Protein AF-A0A3N5HSX1-F1 (afdb_monomer_lite)

Sequence (126 aa):
MPLYRYSRWDGSQKIDLDADQLLSAMADDLLADGDPWRALRRLMQQGARMPEGQRMPGLKDLLDRLKRQRQQRLNRYDLGSSLEDIKKKLEEVVQTEREGIKQRTPEGRERRQREEKLDAIPPDPA

Foldseek 3Di:
DDDDDDDPCPVPPDDPDDPVQLCVQLVVVCVVPVDPVVSVVCCQAQNTQTPVRDTGHHPVRVVVVVVVVVVVVCVVPVVVVVQVVVLVVVVVVLVVQLVVLVVPPDPDPVSVVSVVVSVPDDSHPD

pLDDT: mean 77.97, std 9.59, range [47.31, 91.38]

Secondary structure (DSSP, 8-state):
----------S-------HHHHHHHHHHHHHHHS-HHHHHHHHHHHEEE-TTS-EEEPHHHHHHHHHHHHHHHHHHT-HHHHHHHHHHHHHHHHHHHHHHHHHHS-SSHHHHHHHHHHHTS-S---

Structure (mmCIF, N/CA/C/O backbone):
data_AF-A0A3N5HSX1-F1
#
_entry.id   AF-A0A3N5HSX1-F1
#
loop_
_atom_site.group_PDB
_atom_site.id
_atom_site.type_symbol
_atom_site.label_atom_id
_atom_site.label_alt_id
_atom_site.label_comp_id
_atom_site.label_asym_id
_atom_site.label_entity_id
_atom_site.label_seq_id
_atom_site.pdbx_PDB_ins_code
_atom_site.Cartn_x
_atom_site.Cartn_y
_atom_site.Cartn_z
_atom_site.occupancy
_atom_site.B_iso_or_equiv
_atom_site.auth_seq_id
_atom_site.auth_comp_id
_atom_site.auth_asym_id
_atom_site.auth_atom_id
_atom_site.pdbx_PDB_model_num
ATOM 1 N N . MET A 1 1 ? 1.465 13.415 10.937 1.00 47.75 1 MET A N 1
ATOM 2 C CA . MET A 1 1 ? 2.257 13.199 9.701 1.00 47.75 1 MET A CA 1
ATOM 3 C C . MET A 1 1 ? 2.780 11.764 9.693 1.00 47.75 1 MET A C 1
ATOM 5 O O . MET A 1 1 ? 3.256 11.335 10.737 1.00 47.75 1 MET A O 1
ATOM 9 N N . PRO A 1 2 ? 2.658 10.986 8.601 1.00 61.03 2 PRO A N 1
ATOM 10 C CA . PRO A 1 2 ? 3.188 9.622 8.562 1.00 61.03 2 PRO A CA 1
ATOM 11 C C . PRO A 1 2 ? 4.727 9.628 8.533 1.00 61.03 2 PRO A C 1
ATOM 13 O O . PRO A 1 2 ? 5.326 10.289 7.690 1.00 61.03 2 PRO A O 1
ATOM 16 N N . LEU A 1 3 ? 5.354 8.884 9.449 1.00 65.06 3 LEU A N 1
ATOM 17 C CA . LEU A 1 3 ? 6.801 8.650 9.480 1.00 65.06 3 LEU A CA 1
ATOM 18 C C . LEU A 1 3 ? 7.149 7.523 8.499 1.00 65.06 3 LEU A C 1
ATOM 20 O O . LEU A 1 3 ? 6.830 6.359 8.742 1.00 65.06 3 LEU A O 1
ATOM 24 N N . TYR A 1 4 ? 7.797 7.863 7.388 1.00 74.81 4 TYR A N 1
ATOM 25 C CA . TYR A 1 4 ? 8.370 6.883 6.466 1.00 74.81 4 TYR A CA 1
ATOM 26 C C . TYR A 1 4 ? 9.808 6.580 6.892 1.00 74.81 4 TYR A C 1
ATOM 28 O O . TYR A 1 4 ? 10.632 7.488 6.984 1.00 74.81 4 TYR A O 1
ATOM 36 N N . ARG A 1 5 ? 10.111 5.306 7.165 1.00 68.31 5 ARG A N 1
ATOM 37 C CA . ARG A 1 5 ? 11.467 4.846 7.483 1.00 68.31 5 ARG A CA 1
ATOM 38 C C . ARG A 1 5 ? 12.062 4.202 6.241 1.00 68.31 5 ARG A C 1
ATOM 40 O O . ARG A 1 5 ? 11.692 3.089 5.886 1.00 68.31 5 ARG A O 1
ATOM 47 N N . TYR A 1 6 ? 12.959 4.921 5.589 1.00 76.44 6 TYR A N 1
ATOM 48 C CA . TYR A 1 6 ? 13.773 4.378 4.512 1.00 76.44 6 TYR A CA 1
ATOM 49 C C . TYR A 1 6 ? 14.992 3.688 5.130 1.00 76.44 6 TYR A C 1
ATOM 51 O O . TYR A 1 6 ? 15.639 4.253 6.012 1.00 76.44 6 TYR A O 1
ATOM 59 N N . SER A 1 7 ? 15.290 2.465 4.702 1.00 73.31 7 SER A N 1
ATOM 60 C CA . SER A 1 7 ? 16.522 1.751 5.046 1.00 73.31 7 SER A CA 1
ATOM 61 C C . SER A 1 7 ? 17.437 1.690 3.827 1.00 73.31 7 SER A C 1
ATOM 63 O O . SER A 1 7 ? 16.970 1.704 2.687 1.00 73.31 7 SER A O 1
ATOM 65 N N . ARG A 1 8 ? 18.754 1.641 4.058 1.00 76.94 8 ARG A N 1
ATOM 66 C CA . ARG A 1 8 ? 19.714 1.372 2.980 1.00 76.94 8 ARG A CA 1
ATOM 67 C C . ARG A 1 8 ? 19.554 -0.074 2.512 1.00 76.94 8 ARG A C 1
ATOM 69 O O . ARG A 1 8 ? 19.196 -0.940 3.306 1.00 76.94 8 ARG A O 1
ATOM 76 N N . TRP A 1 9 ? 19.829 -0.297 1.232 1.00 71.12 9 TRP A N 1
ATOM 77 C CA . TRP A 1 9 ? 19.899 -1.623 0.628 1.00 71.12 9 TRP A CA 1
ATOM 78 C C . TRP A 1 9 ? 20.970 -2.453 1.345 1.00 71.12 9 TRP A C 1
ATOM 80 O O . TRP A 1 9 ? 22.144 -2.086 1.318 1.00 71.12 9 TRP A O 1
ATOM 90 N N . ASP A 1 10 ? 20.565 -3.528 2.018 1.00 78.25 10 ASP A N 1
ATOM 91 C CA . ASP A 1 10 ? 21.450 -4.397 2.810 1.00 78.25 10 ASP A CA 1
ATOM 92 C C . ASP A 1 10 ? 21.816 -5.697 2.073 1.00 78.25 10 ASP A C 1
ATOM 94 O O . ASP A 1 10 ? 22.472 -6.572 2.632 1.00 78.25 10 ASP A O 1
ATOM 98 N N . GLY A 1 11 ? 21.395 -5.830 0.810 1.00 63.84 11 GLY A N 1
ATOM 99 C CA . GLY A 1 11 ? 21.705 -6.979 -0.042 1.00 63.84 11 GLY A CA 1
ATOM 100 C C . GLY A 1 11 ? 20.903 -8.244 0.273 1.00 63.84 11 GLY A C 1
ATOM 101 O O . GLY A 1 11 ? 20.978 -9.202 -0.492 1.00 63.84 11 GLY A O 1
ATOM 102 N N . SER A 1 12 ? 20.094 -8.256 1.339 1.00 68.06 12 SER A N 1
ATOM 103 C CA . SER A 1 12 ? 19.200 -9.382 1.656 1.00 68.06 12 SER A CA 1
ATOM 104 C C . SER A 1 12 ? 17.983 -9.450 0.727 1.00 68.06 12 SER A C 1
ATOM 106 O O . SER A 1 12 ? 17.340 -10.494 0.598 1.00 68.06 12 SER A O 1
ATOM 108 N N . GLN A 1 13 ? 17.673 -8.347 0.043 1.00 68.19 13 GLN A N 1
ATOM 109 C CA . GLN A 1 13 ? 16.617 -8.289 -0.956 1.00 68.19 13 GLN A CA 1
ATOM 110 C C . GLN A 1 13 ? 17.096 -8.951 -2.258 1.00 68.19 13 GLN A C 1
ATOM 112 O O . GLN A 1 13 ? 17.596 -8.288 -3.163 1.00 68.19 13 GLN A O 1
ATOM 117 N N . LYS A 1 14 ? 16.939 -10.273 -2.374 1.00 61.06 14 LYS A N 1
ATOM 118 C CA . LYS A 1 14 ? 17.071 -10.948 -3.672 1.00 61.06 14 LYS A CA 1
ATOM 119 C C . LYS A 1 14 ? 15.956 -10.458 -4.595 1.00 61.06 14 LYS A C 1
ATOM 121 O O . LYS A 1 14 ? 14.797 -10.816 -4.396 1.00 61.06 14 LYS A O 1
ATOM 126 N N . ILE A 1 15 ? 16.302 -9.640 -5.586 1.00 63.94 15 ILE A N 1
ATOM 127 C CA . ILE A 1 15 ? 15.448 -9.443 -6.755 1.00 63.94 15 ILE A CA 1
ATOM 128 C C . ILE A 1 15 ? 15.973 -10.394 -7.822 1.00 63.94 15 ILE A C 1
ATOM 130 O O . ILE A 1 15 ? 17.103 -10.238 -8.278 1.00 63.94 15 ILE A O 1
ATOM 134 N N . ASP A 1 16 ? 15.182 -11.408 -8.153 1.00 65.94 16 ASP A N 1
ATOM 135 C CA . ASP A 1 16 ? 15.485 -12.355 -9.225 1.00 65.94 16 ASP A CA 1
ATOM 136 C C . ASP A 1 16 ? 15.191 -11.669 -10.566 1.00 65.94 16 ASP A C 1
ATOM 138 O O . ASP A 1 16 ? 14.108 -11.795 -11.132 1.00 65.94 16 ASP A O 1
ATOM 142 N N . LEU A 1 17 ? 16.097 -10.777 -10.974 1.00 66.75 17 LEU A N 1
ATOM 143 C CA . LEU A 1 17 ? 16.010 -10.037 -12.229 1.00 66.75 17 LEU A CA 1
ATOM 144 C C . LEU A 1 17 ? 17.122 -10.504 -13.146 1.00 66.75 17 LEU A C 1
ATOM 146 O O . LEU A 1 17 ? 18.292 -10.190 -12.931 1.00 66.75 17 LEU A O 1
ATOM 150 N N . ASP A 1 18 ? 16.726 -11.224 -14.183 1.00 79.88 18 ASP A N 1
ATOM 151 C CA . ASP A 1 18 ? 17.609 -11.593 -15.271 1.00 79.88 18 ASP A CA 1
ATOM 152 C C . ASP A 1 18 ? 17.889 -10.368 -16.160 1.00 79.88 18 ASP A C 1
ATOM 154 O O . ASP A 1 18 ? 16.971 -9.673 -16.618 1.00 79.88 18 ASP A O 1
ATOM 158 N N . ALA A 1 19 ? 19.172 -10.079 -16.376 1.00 79.88 19 ALA A N 1
ATOM 159 C CA . ALA A 1 19 ? 19.624 -8.919 -17.137 1.00 79.88 19 ALA A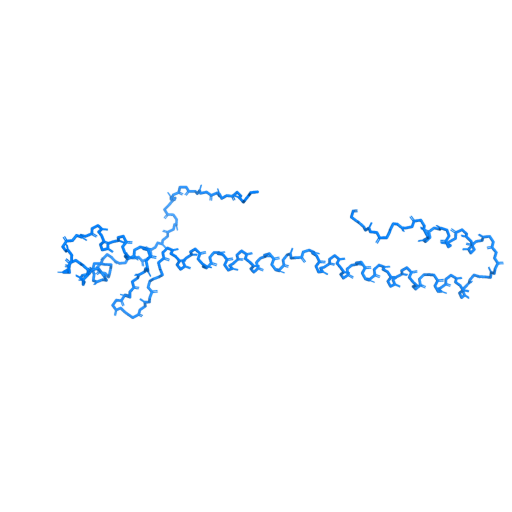 CA 1
ATOM 160 C C . ALA A 1 19 ? 19.178 -8.995 -18.605 1.00 79.88 19 ALA A C 1
ATOM 162 O O . ALA A 1 19 ? 18.790 -7.975 -19.182 1.00 79.88 19 ALA A O 1
ATOM 163 N N . ASP A 1 20 ? 19.156 -10.198 -19.179 1.00 79.69 20 ASP A N 1
ATOM 164 C CA . ASP A 1 20 ? 18.766 -10.418 -20.573 1.00 79.69 20 ASP A CA 1
ATOM 165 C C . ASP A 1 20 ? 17.263 -10.184 -20.780 1.00 79.69 20 ASP A C 1
ATOM 167 O O . ASP A 1 20 ? 16.828 -9.618 -21.790 1.00 79.69 20 ASP A O 1
ATOM 171 N N . GLN A 1 21 ? 16.453 -10.537 -19.780 1.00 81.94 21 GLN A N 1
ATOM 172 C CA . GLN A 1 21 ? 15.013 -10.282 -19.794 1.00 81.94 21 GLN A CA 1
ATOM 173 C C . GLN A 1 21 ? 14.701 -8.791 -19.677 1.00 81.94 21 GLN A C 1
ATOM 175 O O . GLN A 1 21 ? 13.825 -8.290 -20.383 1.00 81.94 21 GLN A O 1
ATOM 180 N N . LEU A 1 22 ? 15.440 -8.065 -18.832 1.00 80.50 22 LEU A N 1
ATOM 181 C CA . LEU A 1 22 ? 15.318 -6.610 -18.722 1.00 80.50 22 LEU A CA 1
ATOM 182 C C . LEU A 1 22 ? 15.692 -5.912 -20.028 1.00 80.50 22 LEU A C 1
ATOM 184 O O . LEU A 1 22 ? 14.978 -5.011 -20.466 1.00 80.50 22 LEU A O 1
ATOM 188 N N . LEU A 1 23 ? 16.788 -6.331 -20.662 1.00 82.94 23 LEU A N 1
ATOM 189 C CA . LEU A 1 23 ? 17.209 -5.769 -21.940 1.00 82.94 23 LEU A CA 1
ATOM 190 C C . LEU A 1 23 ? 16.161 -6.027 -23.028 1.00 82.94 23 LEU A C 1
ATOM 192 O O . LEU A 1 23 ? 15.795 -5.101 -23.748 1.00 82.94 23 LEU A O 1
ATOM 196 N N . SER A 1 24 ? 15.618 -7.246 -23.085 1.00 84.56 24 SER A N 1
ATOM 197 C CA . SER A 1 24 ? 14.535 -7.613 -24.007 1.00 84.56 24 SER A CA 1
ATOM 198 C C . SER A 1 24 ? 13.281 -6.764 -23.783 1.00 84.56 24 SER A C 1
ATOM 200 O O . SER A 1 24 ? 12.682 -6.272 -24.733 1.00 84.56 24 SER A O 1
ATOM 202 N N . ALA A 1 25 ? 12.915 -6.526 -22.523 1.00 82.06 25 ALA A N 1
ATOM 203 C CA . ALA A 1 25 ? 11.775 -5.691 -22.159 1.00 82.06 25 ALA A CA 1
ATOM 204 C C . ALA A 1 25 ? 11.954 -4.200 -22.505 1.00 82.06 25 ALA A C 1
ATOM 206 O O . ALA A 1 25 ? 10.964 -3.485 -22.653 1.00 82.06 25 ALA A O 1
ATOM 207 N N . MET A 1 26 ? 13.197 -3.719 -22.607 1.00 80.19 26 MET A N 1
ATOM 208 C CA . MET A 1 26 ? 13.519 -2.344 -23.008 1.00 80.19 26 MET A CA 1
ATOM 209 C C . MET A 1 26 ? 13.827 -2.209 -24.502 1.00 80.19 26 MET A C 1
ATOM 211 O O . MET A 1 26 ? 13.958 -1.082 -24.977 1.00 80.19 26 MET A O 1
ATOM 215 N N . ALA A 1 27 ? 13.975 -3.318 -25.232 1.00 82.69 27 ALA A N 1
ATOM 216 C CA . ALA A 1 27 ? 14.469 -3.329 -26.605 1.00 82.69 27 ALA A CA 1
ATOM 217 C C . ALA A 1 27 ? 13.612 -2.463 -27.537 1.00 82.69 27 ALA A C 1
ATOM 219 O O . ALA A 1 27 ? 14.158 -1.653 -28.281 1.00 82.69 27 ALA A O 1
ATOM 220 N N . ASP A 1 28 ? 12.286 -2.557 -27.432 1.00 78.81 28 ASP A N 1
ATOM 221 C CA . ASP A 1 28 ? 11.357 -1.755 -28.237 1.00 78.81 28 ASP A CA 1
ATOM 222 C C . ASP A 1 28 ? 11.543 -0.245 -28.003 1.00 78.81 28 ASP A C 1
ATOM 224 O O . ASP A 1 28 ? 11.571 0.548 -28.944 1.00 78.81 28 ASP A O 1
ATOM 228 N N . ASP A 1 29 ? 11.743 0.155 -26.746 1.00 74.94 29 ASP A N 1
ATOM 229 C CA . ASP A 1 29 ? 11.952 1.554 -26.358 1.00 74.94 29 ASP A CA 1
ATOM 230 C C . ASP A 1 29 ? 13.341 2.069 -26.771 1.00 74.94 29 ASP A C 1
ATOM 232 O O . ASP A 1 29 ? 13.488 3.232 -27.158 1.00 74.94 29 ASP A O 1
ATOM 236 N N . LEU A 1 30 ? 14.361 1.210 -26.693 1.00 79.56 30 LEU A N 1
ATOM 237 C CA . LEU A 1 30 ? 15.717 1.478 -27.175 1.00 79.56 30 LEU A CA 1
ATOM 238 C C . LEU A 1 30 ? 15.735 1.679 -28.692 1.00 79.56 30 LEU A C 1
ATOM 240 O O . LEU A 1 30 ? 16.393 2.597 -29.174 1.00 79.56 30 LEU A O 1
ATOM 244 N N . LEU A 1 31 ? 14.989 0.861 -29.436 1.00 80.56 31 LEU A N 1
ATOM 245 C CA . LEU A 1 31 ? 14.843 0.990 -30.885 1.00 80.56 31 LEU A CA 1
ATOM 246 C C . LEU A 1 31 ? 14.051 2.247 -31.279 1.00 80.56 31 LEU A C 1
ATOM 248 O O . LEU A 1 31 ? 14.318 2.821 -32.332 1.00 80.56 31 LEU A O 1
ATOM 252 N N . ALA A 1 32 ? 13.105 2.687 -30.444 1.00 77.25 32 ALA A N 1
ATOM 253 C CA . ALA A 1 32 ? 12.262 3.847 -30.724 1.00 77.25 32 ALA A CA 1
ATOM 254 C C . ALA A 1 32 ? 12.937 5.202 -30.433 1.00 77.25 32 ALA A C 1
ATOM 256 O O . ALA A 1 32 ? 12.817 6.127 -31.233 1.00 77.25 32 ALA A O 1
ATOM 257 N N . ASP A 1 33 ? 13.609 5.343 -29.285 1.00 72.75 33 ASP A N 1
ATOM 258 C CA . ASP A 1 33 ? 14.154 6.629 -28.806 1.00 72.75 33 ASP A CA 1
ATOM 259 C C . ASP A 1 33 ? 15.698 6.667 -28.794 1.00 72.75 33 ASP A C 1
ATOM 261 O O . ASP A 1 33 ? 16.276 7.739 -28.620 1.00 72.75 33 ASP A O 1
ATOM 265 N N . GLY A 1 34 ? 16.387 5.525 -28.916 1.00 79.44 34 GLY A N 1
ATOM 266 C CA . GLY A 1 34 ? 17.854 5.440 -28.865 1.00 79.44 34 GLY A CA 1
ATOM 267 C C . GLY A 1 34 ? 18.485 5.744 -27.498 1.00 79.44 34 GLY A C 1
ATOM 268 O O . GLY A 1 34 ? 19.708 5.710 -27.378 1.00 79.44 34 GLY A O 1
ATOM 269 N N . ASP A 1 35 ? 17.681 6.034 -26.469 1.00 86.25 35 ASP A N 1
ATOM 270 C CA . ASP A 1 35 ? 18.146 6.383 -25.123 1.00 86.25 35 ASP A CA 1
ATOM 271 C C . ASP A 1 35 ? 17.846 5.259 -24.105 1.00 86.25 35 ASP A C 1
ATOM 273 O O . ASP A 1 35 ? 16.704 5.123 -23.636 1.00 86.25 35 ASP A O 1
ATOM 277 N N . PRO A 1 36 ? 18.873 4.488 -23.693 1.00 82.62 36 PRO A N 1
ATOM 278 C CA . PRO A 1 36 ? 18.746 3.439 -22.684 1.00 82.62 36 PRO A CA 1
ATOM 279 C C . PRO A 1 36 ? 18.235 3.948 -21.333 1.00 82.62 36 PRO A C 1
ATOM 281 O O . PRO A 1 36 ? 17.488 3.251 -20.644 1.00 82.62 36 PRO A O 1
ATOM 284 N N . TRP A 1 37 ? 18.610 5.168 -20.934 1.00 83.50 37 TRP A N 1
ATOM 285 C CA . TRP A 1 37 ? 18.214 5.725 -19.639 1.00 83.50 37 TRP A CA 1
ATOM 286 C C . TRP A 1 37 ? 16.727 6.031 -19.595 1.00 83.50 37 TRP A C 1
ATOM 288 O O . TRP A 1 37 ? 16.065 5.816 -18.574 1.00 83.50 37 TRP A O 1
ATOM 298 N N . ARG A 1 38 ? 16.183 6.516 -20.709 1.00 86.12 38 ARG A N 1
ATOM 299 C CA . ARG A 1 38 ? 14.757 6.803 -20.834 1.00 86.12 38 ARG A CA 1
ATOM 300 C C . ARG A 1 38 ? 13.924 5.522 -20.831 1.00 86.12 38 ARG A C 1
ATOM 302 O O . ARG A 1 38 ? 12.905 5.487 -20.137 1.00 86.12 38 ARG A O 1
ATOM 309 N N . ALA A 1 39 ? 14.387 4.477 -21.520 1.00 86.62 39 ALA A N 1
ATOM 310 C CA . ALA A 1 39 ? 13.768 3.149 -21.512 1.00 86.62 39 ALA A CA 1
ATOM 311 C C . ALA A 1 39 ? 13.749 2.541 -20.098 1.00 86.62 39 ALA A C 1
ATOM 313 O O . ALA A 1 39 ? 12.690 2.174 -19.587 1.00 86.62 39 ALA A O 1
ATOM 314 N N . LEU A 1 40 ? 14.891 2.561 -19.400 1.00 86.00 40 LEU A N 1
ATOM 315 C CA . LEU A 1 40 ? 14.992 2.077 -18.021 1.00 86.00 40 LEU A CA 1
ATOM 316 C C . LEU A 1 40 ? 14.066 2.850 -17.077 1.00 86.00 40 LEU A C 1
ATOM 318 O O . LEU A 1 40 ? 13.374 2.261 -16.245 1.00 86.00 40 LEU A O 1
ATOM 322 N N . ARG A 1 41 ? 13.999 4.179 -17.218 1.00 87.50 41 ARG A N 1
ATOM 323 C CA . ARG A 1 41 ? 13.114 5.016 -16.400 1.00 87.50 41 ARG A CA 1
ATOM 324 C C . ARG A 1 41 ? 11.642 4.665 -16.610 1.00 87.50 41 ARG A C 1
ATOM 326 O O . ARG A 1 41 ? 10.898 4.610 -15.630 1.00 87.50 41 ARG A O 1
ATOM 333 N N . ARG A 1 42 ? 11.218 4.430 -17.856 1.00 86.81 42 ARG A N 1
ATOM 334 C CA . ARG A 1 42 ? 9.848 4.002 -18.176 1.00 86.81 42 ARG A CA 1
ATOM 335 C C . ARG A 1 42 ? 9.553 2.620 -17.600 1.00 86.81 42 ARG A C 1
ATOM 337 O O . ARG A 1 42 ? 8.553 2.486 -16.893 1.00 86.81 42 ARG A O 1
ATOM 344 N N . LEU A 1 43 ? 10.459 1.658 -17.789 1.00 88.25 43 LEU A N 1
ATOM 345 C CA . LEU A 1 43 ? 10.355 0.311 -17.224 1.00 88.25 43 LEU A CA 1
ATOM 346 C C . LEU A 1 43 ? 10.204 0.355 -15.700 1.00 88.25 43 LEU A C 1
ATOM 348 O O . LEU A 1 43 ? 9.297 -0.258 -15.146 1.00 88.25 43 LEU A O 1
ATOM 352 N N . MET A 1 44 ? 11.022 1.142 -14.999 1.00 87.44 44 MET A N 1
ATOM 353 C CA . MET A 1 44 ? 10.916 1.272 -13.542 1.00 87.44 44 MET A CA 1
ATOM 354 C C . MET A 1 44 ? 9.610 1.939 -13.093 1.00 87.44 44 MET A C 1
ATOM 356 O O . MET A 1 44 ? 9.058 1.583 -12.052 1.00 87.44 44 MET A O 1
ATOM 360 N N . GLN A 1 45 ? 9.104 2.926 -13.838 1.00 88.12 45 GLN A N 1
ATOM 361 C CA . GLN A 1 45 ? 7.883 3.647 -13.467 1.00 88.12 45 GLN A CA 1
ATOM 362 C C . GLN A 1 45 ? 6.614 2.827 -13.713 1.00 88.12 45 GLN A C 1
ATOM 364 O O . GLN A 1 45 ? 5.734 2.790 -12.847 1.00 88.12 45 GLN A O 1
ATOM 369 N N . GLN A 1 46 ? 6.515 2.198 -14.883 1.00 87.88 46 GLN A N 1
ATOM 370 C CA . GLN A 1 46 ? 5.291 1.559 -15.378 1.00 87.88 46 GLN A CA 1
ATOM 371 C C . GLN A 1 46 ? 5.323 0.030 -15.272 1.00 87.88 46 GLN A C 1
ATOM 373 O O . GLN A 1 46 ? 4.270 -0.612 -15.309 1.00 87.88 46 GLN A O 1
ATOM 378 N N . GLY A 1 47 ? 6.509 -0.544 -15.084 1.00 88.88 47 GLY A N 1
ATOM 379 C CA . GLY A 1 47 ? 6.747 -1.974 -15.192 1.00 88.88 47 GLY A CA 1
ATOM 380 C C . GLY A 1 47 ? 7.013 -2.389 -16.636 1.00 88.88 47 GLY A C 1
ATOM 381 O O . GLY A 1 47 ? 7.002 -1.572 -17.555 1.00 88.88 47 GLY A O 1
ATOM 382 N N . ALA A 1 48 ? 7.219 -3.685 -16.827 1.00 86.50 48 ALA A N 1
ATOM 383 C CA . ALA A 1 48 ? 7.432 -4.292 -18.132 1.00 86.50 48 ALA A CA 1
ATOM 384 C C . ALA A 1 48 ? 6.703 -5.631 -18.233 1.00 86.50 48 ALA A C 1
ATOM 386 O O . ALA A 1 48 ? 6.343 -6.248 -17.227 1.00 86.50 48 ALA A O 1
ATOM 387 N N . ARG A 1 49 ? 6.473 -6.089 -19.462 1.00 84.25 49 ARG A N 1
ATOM 388 C CA . ARG A 1 49 ? 6.093 -7.478 -19.715 1.00 84.25 49 ARG A CA 1
ATOM 389 C C . ARG A 1 49 ? 7.372 -8.249 -19.993 1.00 84.25 49 ARG A C 1
ATOM 391 O O . ARG A 1 49 ? 8.099 -7.891 -20.912 1.00 84.25 49 ARG A O 1
ATOM 398 N N . MET A 1 50 ? 7.642 -9.266 -19.186 1.00 82.75 50 MET A N 1
ATOM 399 C CA . MET A 1 50 ? 8.770 -10.151 -19.432 1.00 82.75 50 MET A CA 1
ATOM 400 C C . MET A 1 50 ? 8.461 -11.068 -20.623 1.00 82.75 50 MET A C 1
ATOM 402 O O . MET A 1 50 ? 7.284 -11.355 -20.877 1.00 82.75 50 MET A O 1
ATOM 406 N N . PRO A 1 51 ? 9.491 -11.561 -21.331 1.00 74.00 51 PRO A N 1
ATOM 407 C CA . PRO A 1 51 ? 9.327 -12.494 -22.449 1.00 74.00 51 PRO A CA 1
ATOM 408 C C . PRO A 1 51 ? 8.545 -13.762 -22.077 1.00 74.00 51 PRO A C 1
ATOM 410 O O . PRO A 1 51 ? 7.792 -14.293 -22.885 1.00 74.00 51 PRO A O 1
ATOM 413 N N . GLU A 1 52 ? 8.652 -14.200 -20.822 1.00 79.56 52 GLU A N 1
ATOM 414 C CA . GLU A 1 52 ? 7.935 -15.354 -20.265 1.00 79.56 52 GLU A CA 1
ATOM 415 C C . GLU A 1 52 ? 6.434 -15.078 -20.003 1.00 79.56 52 GLU A C 1
ATOM 417 O O . GLU A 1 52 ? 5.715 -15.889 -19.426 1.00 79.56 52 GLU A O 1
ATOM 422 N N . GLY A 1 53 ? 5.934 -13.901 -20.398 1.00 77.69 53 GLY A N 1
ATOM 423 C CA . GLY A 1 53 ? 4.541 -13.478 -20.230 1.00 77.69 53 GLY A CA 1
ATOM 424 C C . GLY A 1 53 ? 4.210 -12.927 -18.841 1.00 77.69 53 GLY A C 1
ATOM 425 O O . GLY A 1 53 ? 3.128 -12.369 -18.636 1.00 77.69 53 GLY A O 1
ATOM 426 N N . GLN A 1 54 ? 5.135 -13.021 -17.882 1.00 81.81 54 GLN A N 1
ATOM 427 C CA . GLN A 1 54 ? 4.951 -12.461 -16.549 1.00 81.81 54 GLN A CA 1
ATOM 428 C C . GLN A 1 54 ? 5.064 -10.929 -16.572 1.00 81.81 54 GLN A C 1
ATOM 430 O O . GLN A 1 54 ? 5.987 -10.352 -17.146 1.00 81.81 54 GLN A O 1
ATOM 435 N N . ARG A 1 55 ? 4.115 -10.237 -15.930 1.00 83.38 55 ARG A N 1
ATOM 436 C CA . ARG A 1 55 ? 4.164 -8.776 -15.796 1.00 83.38 55 ARG A CA 1
ATOM 437 C C . ARG A 1 55 ? 5.033 -8.392 -14.602 1.00 83.38 55 ARG A C 1
ATOM 439 O O . ARG A 1 55 ? 4.657 -8.645 -13.458 1.00 83.38 55 ARG A O 1
ATOM 446 N N . MET A 1 56 ? 6.143 -7.718 -14.874 1.00 86.38 56 MET A N 1
ATOM 447 C CA . MET A 1 56 ? 6.969 -7.082 -13.860 1.00 86.38 56 MET A CA 1
ATOM 448 C C . MET A 1 56 ? 6.269 -5.801 -13.371 1.00 86.38 56 MET A C 1
ATOM 450 O O . MET A 1 56 ? 5.983 -4.917 -14.184 1.00 86.38 56 MET A O 1
ATOM 454 N N . PRO A 1 57 ? 5.955 -5.679 -12.069 1.00 88.19 57 PRO A N 1
ATOM 455 C CA . PRO A 1 57 ? 5.299 -4.494 -11.528 1.00 88.19 57 PRO A CA 1
ATOM 456 C C . PRO A 1 57 ? 6.240 -3.285 -11.532 1.00 88.19 57 PRO A C 1
ATOM 458 O O . PRO A 1 57 ? 7.406 -3.392 -11.155 1.00 88.19 57 PRO A O 1
ATOM 461 N N . GLY A 1 58 ? 5.706 -2.121 -11.903 1.00 91.19 58 GLY A N 1
ATOM 462 C CA . GLY A 1 58 ? 6.424 -0.852 -11.784 1.00 91.19 58 GLY A CA 1
ATOM 463 C C . GLY A 1 58 ? 6.388 -0.285 -10.365 1.00 91.19 58 GLY A C 1
ATOM 464 O O . GLY A 1 58 ? 5.622 -0.727 -9.503 1.00 91.19 58 GLY A O 1
ATOM 465 N N . LEU A 1 59 ? 7.153 0.781 -10.124 1.00 90.00 59 LEU A N 1
ATOM 466 C CA . LEU A 1 59 ? 7.155 1.505 -8.850 1.00 90.00 59 LEU A CA 1
ATOM 467 C C . LEU A 1 59 ? 5.751 1.993 -8.463 1.00 90.00 59 LEU A C 1
ATOM 469 O O . LEU A 1 59 ? 5.378 1.936 -7.291 1.00 90.00 59 LEU A O 1
ATOM 473 N N . LYS A 1 60 ? 4.949 2.434 -9.440 1.00 88.94 60 LYS A N 1
ATOM 474 C CA . LYS A 1 60 ? 3.561 2.853 -9.201 1.00 88.94 60 LYS A CA 1
ATOM 475 C C . LYS A 1 60 ? 2.707 1.701 -8.663 1.00 88.94 60 LYS A C 1
ATOM 477 O O . LYS A 1 60 ? 2.011 1.876 -7.664 1.00 88.94 60 LYS A O 1
ATOM 482 N N . ASP A 1 61 ? 2.822 0.518 -9.264 1.00 89.81 61 ASP A N 1
ATOM 483 C CA . ASP A 1 61 ? 2.076 -0.673 -8.847 1.00 89.81 61 ASP A CA 1
ATOM 484 C C . ASP A 1 61 ? 2.469 -1.114 -7.428 1.00 89.81 61 ASP A C 1
ATOM 486 O O . ASP A 1 61 ? 1.609 -1.478 -6.617 1.00 89.81 61 ASP A O 1
ATOM 490 N N . LEU A 1 62 ? 3.764 -1.039 -7.101 1.00 88.75 62 LEU A N 1
ATOM 491 C CA . LEU A 1 62 ? 4.281 -1.345 -5.765 1.00 88.75 62 LEU A CA 1
ATOM 492 C C . LEU A 1 62 ? 3.775 -0.348 -4.714 1.00 88.75 62 LEU A C 1
ATOM 494 O O . LEU A 1 62 ? 3.326 -0.762 -3.642 1.00 88.75 62 LEU A O 1
ATOM 498 N N . LEU A 1 63 ? 3.784 0.951 -5.024 1.00 89.62 63 LEU A N 1
ATOM 499 C CA . LEU A 1 63 ? 3.233 1.988 -4.148 1.00 89.62 63 LEU A CA 1
ATOM 500 C C . LEU A 1 63 ? 1.735 1.787 -3.911 1.00 89.62 63 LEU A C 1
ATOM 502 O O . LEU A 1 63 ? 1.267 1.904 -2.778 1.00 89.62 63 LEU A O 1
ATOM 506 N N . ASP A 1 64 ? 0.979 1.442 -4.949 1.00 91.38 64 ASP A N 1
ATOM 507 C CA . ASP A 1 64 ? -0.451 1.183 -4.815 1.00 91.38 64 ASP A CA 1
ATOM 508 C C . ASP A 1 64 ? -0.725 -0.096 -4.012 1.00 91.38 64 ASP A C 1
ATOM 510 O O . ASP A 1 64 ? -1.647 -0.128 -3.192 1.00 91.38 64 ASP A O 1
ATOM 514 N N . ARG A 1 65 ? 0.115 -1.131 -4.146 1.00 89.50 65 ARG A N 1
ATOM 515 C CA . ARG A 1 65 ? 0.062 -2.319 -3.279 1.00 89.50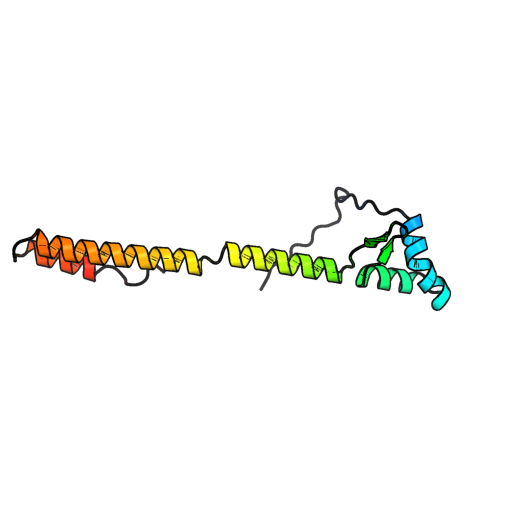 65 ARG A CA 1
ATOM 516 C C . ARG A 1 65 ? 0.321 -1.957 -1.817 1.00 89.50 65 ARG A C 1
ATOM 518 O O . ARG A 1 65 ? -0.428 -2.404 -0.948 1.00 89.50 65 ARG A O 1
ATOM 525 N N . LEU A 1 66 ? 1.318 -1.114 -1.550 1.00 90.00 66 LEU A N 1
ATOM 526 C CA . LEU A 1 66 ? 1.636 -0.647 -0.202 1.00 90.00 66 LEU A CA 1
ATOM 527 C C . LEU A 1 66 ? 0.482 0.161 0.407 1.00 90.00 66 LEU A C 1
ATOM 529 O O . LEU A 1 66 ? 0.105 -0.075 1.556 1.00 90.00 66 LEU A O 1
ATOM 533 N N . LYS A 1 67 ? -0.122 1.075 -0.363 1.00 88.38 67 LYS A N 1
ATOM 534 C CA . LYS A 1 67 ? -1.305 1.840 0.066 1.00 88.38 67 LYS A CA 1
ATOM 535 C C . LYS A 1 67 ? -2.470 0.919 0.421 1.00 88.38 67 LYS A C 1
ATOM 537 O O . LYS A 1 67 ? -3.059 1.080 1.488 1.00 88.38 67 LYS A O 1
ATOM 542 N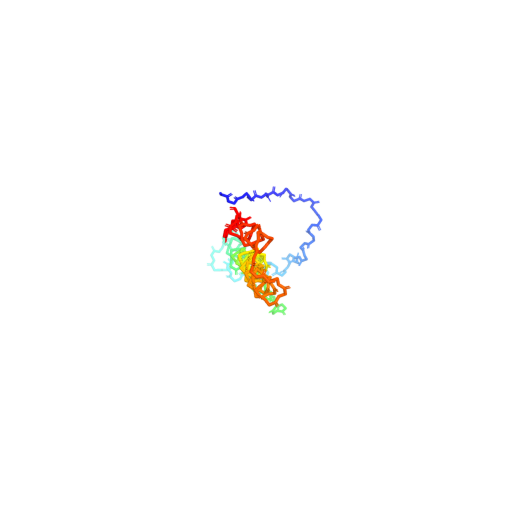 N . ARG A 1 68 ? -2.767 -0.078 -0.422 1.00 91.00 68 ARG A N 1
ATOM 543 C CA . ARG A 1 68 ? -3.814 -1.077 -0.142 1.00 91.00 68 ARG A CA 1
ATOM 544 C C . ARG A 1 68 ? -3.532 -1.848 1.144 1.00 91.00 68 ARG A C 1
ATOM 546 O O . ARG A 1 68 ? -4.417 -1.972 1.983 1.00 91.00 68 ARG A O 1
ATOM 553 N N . GLN A 1 69 ? -2.298 -2.309 1.336 1.00 87.06 69 GLN A N 1
ATOM 554 C CA . GLN A 1 69 ? -1.902 -3.028 2.548 1.00 87.06 69 GLN A CA 1
ATOM 555 C C . GLN A 1 69 ? -2.022 -2.152 3.802 1.00 87.06 69 GLN A C 1
ATOM 557 O O . GLN A 1 69 ? -2.462 -2.625 4.849 1.00 87.06 69 GLN A O 1
ATOM 562 N N . ARG A 1 70 ? -1.670 -0.865 3.704 1.00 84.00 70 ARG A N 1
ATOM 563 C CA . ARG A 1 70 ? -1.889 0.103 4.783 1.00 84.00 70 ARG A CA 1
ATOM 564 C C . ARG A 1 70 ? -3.375 0.242 5.109 1.00 84.00 70 ARG A C 1
ATOM 566 O O . ARG A 1 70 ? -3.721 0.154 6.281 1.00 84.00 70 ARG A O 1
ATOM 573 N N . GLN A 1 71 ? -4.234 0.423 4.106 1.00 82.69 71 GLN A N 1
ATOM 574 C CA . GLN A 1 71 ? -5.677 0.558 4.325 1.00 82.69 71 GLN A CA 1
ATOM 575 C C . GLN A 1 71 ? -6.270 -0.700 4.965 1.00 82.69 71 GLN A C 1
ATOM 577 O O . GLN A 1 71 ? -7.025 -0.600 5.919 1.00 82.69 71 GLN A O 1
ATOM 582 N N . GLN A 1 72 ? -5.876 -1.888 4.505 1.00 83.94 72 GLN A N 1
ATOM 583 C CA . GLN A 1 72 ? -6.320 -3.151 5.103 1.00 83.94 72 GLN A CA 1
ATOM 584 C C . GLN A 1 72 ? -5.913 -3.282 6.572 1.00 83.94 72 GLN A C 1
ATOM 586 O O . GLN A 1 72 ? -6.681 -3.804 7.374 1.00 83.94 72 GLN A O 1
ATOM 591 N N . ARG A 1 73 ? -4.711 -2.816 6.937 1.00 78.94 73 ARG A N 1
ATOM 592 C CA . ARG A 1 73 ? -4.273 -2.787 8.337 1.00 78.94 73 ARG A CA 1
ATOM 593 C C . ARG A 1 73 ? -5.080 -1.782 9.147 1.00 78.94 73 ARG A C 1
ATOM 595 O O . ARG A 1 73 ? -5.510 -2.135 10.231 1.00 78.94 73 ARG A O 1
ATOM 602 N N . LEU A 1 74 ? -5.317 -0.582 8.621 1.00 75.31 74 LEU A N 1
ATOM 603 C CA . LEU A 1 74 ? -6.156 0.410 9.294 1.00 75.31 74 LEU A CA 1
ATOM 604 C C . LEU A 1 74 ? -7.574 -0.121 9.512 1.00 75.31 74 LEU A C 1
ATOM 606 O O . LEU A 1 74 ? -8.003 -0.147 10.649 1.00 75.31 74 LEU A O 1
ATOM 610 N N . ASN A 1 75 ? -8.221 -0.686 8.491 1.00 73.19 7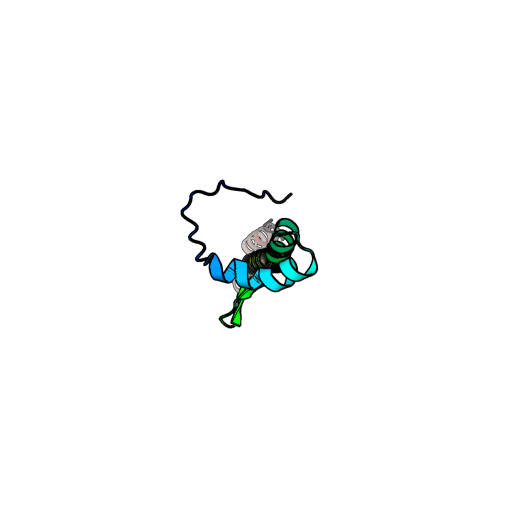5 ASN A N 1
ATOM 611 C CA . ASN A 1 75 ? -9.551 -1.287 8.633 1.00 73.19 75 ASN A CA 1
ATOM 612 C C . ASN A 1 75 ? -9.565 -2.460 9.629 1.00 73.19 75 ASN A C 1
ATOM 614 O O . ASN A 1 75 ? -10.536 -2.660 10.347 1.00 73.19 75 ASN A O 1
ATOM 618 N N . ARG A 1 76 ? -8.500 -3.277 9.671 1.00 67.00 76 ARG A N 1
ATOM 619 C CA . ARG A 1 76 ? -8.386 -4.394 10.627 1.00 67.00 76 ARG A CA 1
ATOM 620 C C . ARG A 1 76 ? -8.206 -3.910 12.067 1.00 67.00 76 ARG A C 1
ATOM 622 O O . ARG A 1 76 ? -8.620 -4.603 12.989 1.00 67.00 76 ARG A O 1
ATOM 629 N N . TYR A 1 77 ? -7.549 -2.771 12.246 1.00 61.59 77 TYR A N 1
ATOM 630 C CA . TYR A 1 77 ? -7.270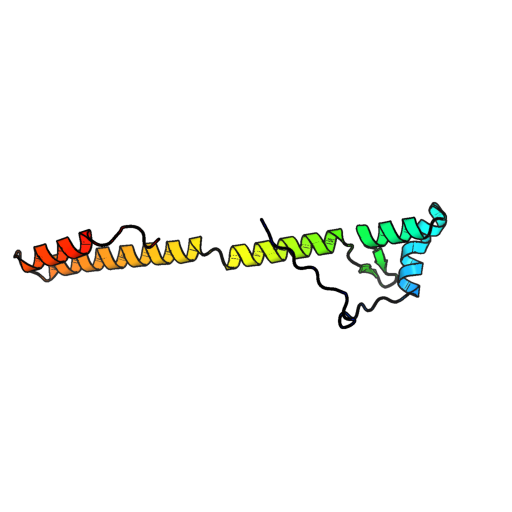 -2.158 13.540 1.00 61.59 77 TYR A CA 1
ATOM 631 C C . TYR A 1 77 ? -8.097 -0.889 13.760 1.00 61.59 77 TYR A C 1
ATOM 633 O O . TYR A 1 77 ? -7.675 -0.047 14.553 1.00 61.59 77 TYR A O 1
ATOM 641 N N . ASP A 1 78 ? -9.246 -0.738 13.087 1.00 61.19 78 ASP A N 1
ATOM 642 C CA . ASP A 1 78 ? -10.206 0.325 13.376 1.00 61.19 78 ASP A CA 1
ATOM 643 C C . ASP A 1 78 ? -10.794 0.022 14.751 1.00 61.19 78 ASP A C 1
ATOM 645 O O . ASP A 1 78 ? -11.842 -0.603 14.919 1.00 61.19 78 ASP A O 1
ATOM 649 N N . LEU A 1 79 ? -10.036 0.453 15.758 1.00 57.62 79 LEU A N 1
ATOM 650 C CA . LEU A 1 79 ? -10.365 0.413 17.169 1.00 57.62 79 LEU A CA 1
ATOM 651 C C . LEU A 1 79 ? -11.749 1.011 17.400 1.00 57.62 79 LEU A C 1
ATOM 653 O O . LEU A 1 79 ? -12.409 0.560 18.316 1.00 57.62 79 LEU A O 1
ATOM 657 N N . GLY A 1 80 ? -12.218 1.927 16.541 1.00 63.41 80 GLY A N 1
ATOM 658 C CA . GLY A 1 80 ? -13.565 2.490 16.587 1.00 63.41 80 GLY A CA 1
ATOM 659 C C . GLY A 1 80 ? -14.669 1.433 16.658 1.00 63.41 80 GLY A C 1
ATOM 660 O O . GLY A 1 80 ? -15.471 1.492 17.576 1.00 63.41 80 GLY A O 1
ATOM 661 N N . SER A 1 81 ? -14.674 0.417 15.784 1.00 64.44 81 SER A N 1
ATOM 662 C CA . SER A 1 81 ? -15.737 -0.608 15.795 1.00 64.44 81 SER A CA 1
ATOM 663 C C . SER A 1 81 ? -15.666 -1.507 17.029 1.00 64.44 81 SER A C 1
ATOM 665 O O . SER A 1 81 ? -16.690 -1.804 17.632 1.00 64.44 81 SER A O 1
ATOM 667 N N . SER A 1 82 ? -14.466 -1.933 17.428 1.00 70.06 82 SER A N 1
ATOM 668 C CA . SER A 1 82 ? -14.297 -2.760 18.628 1.00 70.06 82 SER A CA 1
ATOM 669 C C . SER A 1 82 ? -14.618 -1.980 19.908 1.00 70.06 82 SER A C 1
ATOM 671 O O . SER A 1 82 ? -15.134 -2.556 20.861 1.00 70.06 82 SER A O 1
ATOM 673 N N . LEU A 1 83 ? -14.317 -0.678 19.945 1.00 72.81 83 LEU A N 1
ATOM 674 C CA . LEU A 1 83 ? -14.634 0.206 21.067 1.00 72.81 83 LEU A CA 1
ATOM 675 C C . LEU A 1 83 ? -16.141 0.491 21.131 1.00 72.81 83 LEU A C 1
ATOM 677 O O . LEU A 1 83 ? -16.705 0.473 22.219 1.00 72.81 83 LEU A O 1
ATOM 681 N N . GLU A 1 84 ? -16.800 0.670 19.982 1.00 78.62 84 GLU A N 1
ATOM 682 C CA . GLU A 1 84 ? -18.260 0.791 19.858 1.00 78.62 84 GLU A CA 1
ATOM 683 C C . GLU A 1 84 ? -18.965 -0.481 20.361 1.00 78.62 84 GLU A C 1
ATOM 685 O O . GLU A 1 84 ? -19.901 -0.408 21.157 1.00 78.62 84 GLU A O 1
ATOM 690 N N . ASP A 1 85 ? -18.464 -1.661 19.983 1.00 78.88 85 ASP A N 1
ATOM 691 C CA . ASP A 1 85 ? -18.981 -2.945 20.466 1.00 78.88 85 ASP A CA 1
ATOM 692 C C . ASP A 1 85 ? -18.793 -3.110 21.984 1.00 78.88 85 ASP A C 1
ATOM 694 O O . ASP A 1 85 ? -19.676 -3.634 22.669 1.00 78.88 85 ASP A O 1
ATOM 698 N N . ILE A 1 86 ? -17.656 -2.662 22.532 1.00 81.56 86 ILE A N 1
ATOM 699 C CA . ILE A 1 86 ? -17.405 -2.650 23.983 1.00 81.56 86 ILE A CA 1
ATOM 700 C C . ILE A 1 86 ? -18.369 -1.688 24.682 1.00 81.56 86 ILE A C 1
ATOM 702 O O . ILE A 1 86 ? -18.965 -2.067 25.689 1.00 81.56 86 ILE A O 1
ATOM 706 N N . LYS A 1 87 ? -18.566 -0.482 24.140 1.00 83.69 87 LYS A N 1
ATOM 707 C CA . LYS A 1 87 ? -19.509 0.509 24.671 1.00 83.69 87 LYS A CA 1
ATOM 708 C C . LYS A 1 87 ? -20.926 -0.056 24.726 1.00 83.69 87 LYS A C 1
ATOM 710 O O . LYS A 1 87 ? -21.549 -0.034 25.783 1.00 83.69 87 LYS A O 1
ATOM 715 N N . LYS A 1 88 ? -21.390 -0.665 23.634 1.00 85.88 88 LYS A N 1
ATOM 716 C CA . LYS A 1 88 ? -22.714 -1.293 23.561 1.00 85.88 88 LYS A CA 1
ATOM 717 C C . LYS A 1 88 ? -22.888 -2.414 24.591 1.00 85.88 88 LYS A C 1
ATOM 719 O O . LYS A 1 88 ? -23.921 -2.488 25.250 1.00 85.88 88 LYS A O 1
ATOM 724 N N . LYS A 1 89 ? -21.873 -3.268 24.769 1.00 86.56 89 LYS A N 1
ATOM 725 C CA . LYS A 1 89 ? -21.895 -4.329 25.793 1.00 86.56 89 LYS A CA 1
ATOM 726 C C . LYS A 1 89 ? -21.902 -3.769 27.215 1.00 86.56 89 LYS A C 1
ATOM 728 O O . LYS A 1 89 ? -22.587 -4.313 28.074 1.00 86.56 89 LYS A O 1
ATOM 733 N N . LEU A 1 90 ? -21.151 -2.699 27.479 1.00 86.94 90 LEU A N 1
ATOM 734 C CA . LEU A 1 90 ? -21.153 -2.031 28.783 1.00 86.94 90 LEU A CA 1
ATOM 735 C C . LEU A 1 90 ? -22.521 -1.410 29.090 1.00 86.94 90 LEU A C 1
ATOM 737 O O . LEU A 1 90 ? -23.018 -1.574 30.202 1.00 86.94 90 LEU A O 1
ATOM 741 N N . GLU A 1 91 ? -23.159 -0.766 28.110 1.00 87.12 91 GLU A N 1
ATOM 742 C CA . GLU A 1 91 ? -24.520 -0.233 28.248 1.00 87.12 91 GLU A CA 1
ATOM 743 C C . GLU A 1 91 ? -25.538 -1.338 28.569 1.00 87.12 91 GLU A C 1
ATOM 745 O O . GLU A 1 91 ? -26.350 -1.179 29.482 1.00 87.12 91 GLU A O 1
ATOM 750 N N . GLU A 1 92 ? -25.461 -2.483 27.887 1.00 89.38 92 GLU A N 1
ATOM 751 C CA . GLU A 1 92 ? -26.327 -3.644 28.139 1.00 89.38 92 GLU A CA 1
ATOM 752 C C . GLU A 1 92 ? -26.152 -4.201 29.564 1.00 89.38 92 GLU A C 1
ATOM 754 O O . GLU A 1 92 ? -27.136 -4.484 30.256 1.00 89.38 92 GLU A O 1
ATOM 759 N N . VAL A 1 93 ? -24.909 -4.290 30.049 1.00 88.06 93 VAL A N 1
ATOM 760 C CA . VAL A 1 93 ? -24.610 -4.712 31.428 1.00 88.06 93 VAL A CA 1
ATOM 761 C C . VAL A 1 93 ? -25.169 -3.714 32.443 1.00 88.06 93 VAL A C 1
ATOM 763 O O . VAL A 1 93 ? -25.812 -4.124 33.408 1.00 88.06 93 VAL A O 1
ATOM 766 N N . VAL A 1 94 ? -24.989 -2.408 32.221 1.00 87.62 94 VAL A N 1
ATOM 767 C CA . VAL A 1 94 ? -25.525 -1.359 33.106 1.00 87.62 94 VAL A CA 1
ATOM 768 C C . VAL A 1 94 ? -27.053 -1.407 33.163 1.00 87.62 94 VAL A C 1
ATOM 770 O O . VAL A 1 94 ? -27.626 -1.270 34.246 1.00 87.62 94 VAL A O 1
ATOM 773 N N . GLN A 1 95 ? -27.730 -1.620 32.030 1.00 87.31 95 GLN A N 1
ATOM 774 C CA . GLN A 1 95 ? -29.187 -1.772 32.014 1.00 87.31 95 GLN A CA 1
ATOM 775 C C . GLN A 1 95 ? -29.640 -3.025 32.764 1.00 87.31 95 GLN A C 1
ATOM 777 O O . GLN A 1 95 ? -30.538 -2.939 33.604 1.00 87.31 95 GLN A O 1
ATOM 782 N N . THR A 1 96 ? -28.970 -4.154 32.537 1.00 87.44 96 THR A N 1
ATOM 783 C CA . THR A 1 96 ? -29.265 -5.414 33.230 1.00 87.44 96 THR A CA 1
ATOM 784 C C . THR A 1 96 ? -29.085 -5.277 34.746 1.00 87.44 96 THR A C 1
ATOM 786 O O . THR A 1 96 ? -29.927 -5.737 35.518 1.00 87.44 96 THR A O 1
ATOM 789 N N . GLU A 1 97 ? -28.034 -4.586 35.198 1.00 85.25 97 GLU A N 1
ATOM 790 C CA . GLU A 1 97 ? -27.813 -4.291 36.619 1.00 85.25 97 GLU A CA 1
ATOM 791 C C . GLU A 1 97 ? -28.898 -3.368 37.192 1.00 85.25 97 GLU A C 1
ATOM 793 O O . GLU A 1 97 ? -29.433 -3.648 38.270 1.00 85.25 97 GLU A O 1
ATOM 798 N N . ARG A 1 98 ? -29.303 -2.312 36.466 1.00 84.06 98 ARG A N 1
ATOM 799 C CA . ARG A 1 98 ? -30.426 -1.447 36.880 1.00 84.06 98 ARG A CA 1
ATOM 800 C C . ARG A 1 98 ? -31.711 -2.256 37.055 1.00 84.06 98 ARG A C 1
ATOM 802 O O . ARG A 1 98 ? -32.403 -2.084 38.056 1.00 84.06 98 ARG A O 1
ATOM 809 N N . GLU A 1 99 ? -32.045 -3.137 36.118 1.00 84.88 99 GLU A N 1
ATOM 810 C CA . GLU A 1 99 ? -33.240 -3.985 36.209 1.00 84.88 99 GLU A CA 1
ATOM 811 C C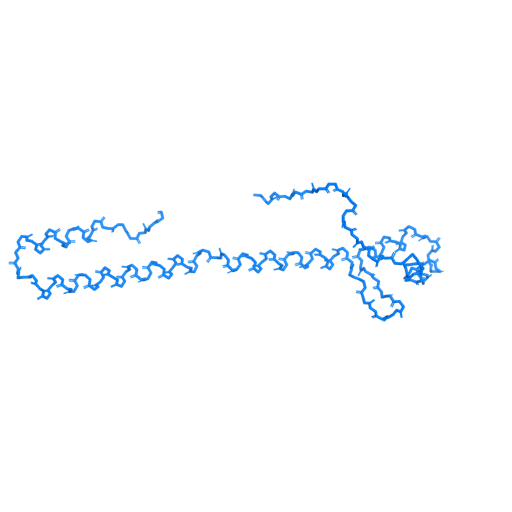 . GLU A 1 99 ? -33.144 -5.012 37.344 1.00 84.88 99 GLU A C 1
ATOM 813 O O . GLU A 1 99 ? -34.100 -5.191 38.104 1.00 84.88 99 GLU A O 1
ATOM 818 N N . GLY A 1 100 ? -31.974 -5.629 37.523 1.00 81.81 100 GLY A N 1
ATOM 819 C CA . GLY A 1 100 ? -31.708 -6.569 38.608 1.00 81.81 100 GLY A CA 1
ATOM 820 C C . GLY A 1 100 ? -31.850 -5.935 39.994 1.00 81.81 100 GLY A C 1
ATOM 821 O O . GLY A 1 100 ? -32.442 -6.541 40.890 1.00 81.81 100 GLY A O 1
ATOM 822 N N . ILE A 1 101 ? -31.378 -4.696 40.168 1.00 79.50 101 ILE A N 1
ATOM 823 C CA . ILE A 1 101 ? -31.550 -3.919 41.405 1.00 79.50 101 ILE A CA 1
ATOM 824 C C . ILE A 1 101 ? -33.033 -3.628 41.668 1.00 79.50 101 ILE A C 1
ATOM 826 O O . ILE A 1 101 ? -33.492 -3.792 42.799 1.00 79.50 101 ILE A O 1
ATOM 830 N N . LYS A 1 102 ? -33.803 -3.257 40.635 1.00 76.81 102 LYS A N 1
ATOM 831 C CA . LYS A 1 102 ? -35.249 -3.007 40.764 1.00 76.81 102 LYS A CA 1
ATOM 832 C C . LYS A 1 102 ? -36.027 -4.256 41.185 1.00 76.81 102 LYS A C 1
ATOM 834 O O . LYS A 1 102 ? -36.971 -4.131 41.959 1.00 76.81 102 LYS A O 1
ATOM 839 N N . GLN A 1 103 ? -35.647 -5.435 40.686 1.00 77.31 103 GLN A N 1
ATOM 840 C CA . GLN A 1 103 ? -36.342 -6.693 40.987 1.00 77.31 103 GLN A CA 1
ATOM 841 C C . GLN A 1 103 ? -35.946 -7.310 42.336 1.00 77.31 103 GLN A C 1
ATOM 843 O O . GLN A 1 103 ? -36.784 -7.928 42.988 1.00 77.31 103 GLN A O 1
ATOM 848 N N . ARG A 1 104 ? -34.677 -7.192 42.752 1.00 72.12 104 ARG A N 1
ATOM 849 C CA . ARG A 1 104 ? -34.145 -7.913 43.926 1.00 72.12 104 ARG A CA 1
ATOM 850 C C . ARG A 1 104 ? -34.096 -7.083 45.205 1.00 72.12 104 ARG A C 1
ATOM 852 O O . ARG A 1 104 ? -33.989 -7.666 46.282 1.00 72.12 104 ARG A O 1
ATOM 859 N N . THR A 1 105 ? -34.145 -5.753 45.118 1.00 64.56 105 THR A N 1
ATOM 860 C CA . THR A 1 105 ? -34.017 -4.877 46.290 1.00 64.56 105 THR A CA 1
ATOM 861 C C . THR A 1 105 ? -35.354 -4.190 46.605 1.00 64.56 105 THR A C 1
ATOM 863 O O . THR A 1 105 ? -35.816 -3.371 45.804 1.00 64.56 105 THR A O 1
ATOM 866 N N . PRO A 1 106 ? -35.978 -4.474 47.769 1.00 64.81 106 PRO A N 1
ATOM 867 C CA . PRO A 1 106 ? -37.137 -3.717 48.237 1.00 64.81 106 PRO A CA 1
ATOM 868 C C . PRO A 1 106 ? -36.794 -2.226 48.381 1.00 64.81 106 PRO A C 1
ATOM 870 O O . PRO A 1 106 ? -35.638 -1.859 48.606 1.00 64.81 106 PRO A O 1
ATOM 873 N N . GLU A 1 107 ? -37.787 -1.348 48.239 1.00 61.69 107 GLU A N 1
ATOM 874 C CA . GLU A 1 107 ? -37.588 0.104 48.305 1.00 61.69 107 GLU A CA 1
ATOM 875 C C . GLU A 1 107 ? -36.925 0.524 49.630 1.00 61.69 107 GLU A C 1
ATOM 877 O O . GLU A 1 107 ? -37.460 0.318 50.717 1.00 61.69 107 GLU A O 1
ATOM 882 N N . GLY A 1 108 ? -35.720 1.101 49.552 1.00 66.88 108 GLY A N 1
ATOM 883 C CA . GLY A 1 108 ? -34.898 1.372 50.732 1.00 66.88 108 GLY A CA 1
ATOM 884 C C . GLY A 1 108 ? -33.605 2.127 50.421 1.00 66.88 108 GLY A C 1
ATOM 885 O O . GLY A 1 108 ? -33.324 2.469 49.270 1.00 66.88 108 GLY A O 1
ATOM 886 N N . ARG A 1 109 ? -32.805 2.420 51.458 1.00 68.75 109 ARG A N 1
ATOM 887 C CA . ARG A 1 109 ? -31.535 3.167 51.317 1.00 68.75 109 ARG A CA 1
ATOM 888 C C . ARG A 1 109 ? -30.512 2.435 50.442 1.00 68.75 109 ARG A C 1
ATOM 890 O O . ARG A 1 109 ? -29.767 3.086 49.721 1.00 68.75 109 ARG A O 1
ATOM 897 N N . GLU A 1 110 ? -30.506 1.104 50.468 1.00 71.31 110 GLU A N 1
ATOM 898 C CA . GLU A 1 110 ? -29.570 0.279 49.691 1.00 71.31 110 GLU A CA 1
ATOM 899 C C . GLU A 1 110 ? -29.823 0.352 48.182 1.00 71.31 110 GLU A C 1
ATOM 901 O O . GLU A 1 110 ? -28.873 0.365 47.401 1.00 71.31 110 GLU A O 1
ATOM 906 N N . ARG A 1 111 ? -31.092 0.462 47.765 1.00 72.12 111 ARG A N 1
ATOM 907 C CA . ARG A 1 111 ? -31.460 0.639 46.355 1.00 72.12 111 ARG A CA 1
ATOM 908 C C . ARG A 1 111 ? -30.980 1.990 45.823 1.00 72.12 111 ARG A C 1
ATOM 910 O O . ARG A 1 111 ? -30.321 2.029 44.791 1.00 72.12 111 ARG A O 1
ATOM 917 N N . ARG A 1 112 ? -31.206 3.063 46.592 1.00 73.75 112 ARG A N 1
ATOM 918 C CA . ARG A 1 112 ? -30.742 4.424 46.262 1.00 73.75 112 ARG A CA 1
ATOM 919 C C . ARG A 1 112 ? -29.221 4.507 46.123 1.00 73.75 112 ARG A C 1
ATOM 921 O O . ARG A 1 112 ? -28.739 5.024 45.128 1.00 73.75 112 ARG A O 1
ATOM 928 N N . GLN A 1 113 ? -28.467 3.909 47.049 1.00 76.88 113 GLN A N 1
ATOM 929 C CA . GLN A 1 113 ? -26.999 3.901 46.973 1.00 76.88 113 GLN A CA 1
ATOM 930 C C . GLN A 1 113 ? -26.448 3.127 45.766 1.00 76.88 113 GLN A C 1
ATOM 932 O O . GLN A 1 113 ? -25.360 3.436 45.283 1.00 76.88 113 GLN A O 1
ATOM 937 N N . ARG A 1 114 ? -27.145 2.084 45.292 1.00 75.12 114 ARG A N 1
ATOM 938 C CA . ARG A 1 114 ? -26.722 1.327 44.101 1.00 75.12 114 ARG A CA 1
ATOM 939 C C . ARG A 1 114 ? -27.095 2.036 42.800 1.00 75.12 114 ARG A C 1
ATOM 941 O O . ARG A 1 114 ? -26.291 2.023 41.875 1.00 75.12 114 ARG A O 1
ATOM 948 N N . GLU A 1 115 ? -28.262 2.675 42.745 1.00 75.81 115 GLU A N 1
ATOM 949 C CA . GLU A 1 115 ? -28.673 3.519 41.615 1.00 75.81 115 GLU A CA 1
ATOM 950 C C . GLU A 1 115 ? -27.728 4.728 41.461 1.00 75.81 115 GLU A C 1
ATOM 952 O O . GLU A 1 115 ? -27.197 4.941 40.375 1.00 75.81 115 GLU A O 1
ATOM 957 N N . GLU A 1 116 ? -27.376 5.411 42.558 1.00 79.88 116 GLU A N 1
ATOM 958 C CA . GLU A 1 116 ? -26.396 6.514 42.557 1.00 79.88 116 GLU A CA 1
ATOM 959 C C . GLU A 1 116 ? -25.012 6.084 42.040 1.00 79.88 116 GLU A C 1
ATOM 961 O O . GLU A 1 116 ? -24.356 6.826 41.310 1.00 79.88 116 GLU A O 1
ATOM 966 N N . LYS A 1 117 ? -24.560 4.867 42.372 1.00 78.94 117 LYS A N 1
ATOM 967 C CA . LYS A 1 117 ? -23.289 4.325 41.861 1.00 78.94 117 LYS A CA 1
ATOM 968 C C . LYS A 1 117 ? -23.321 4.038 40.361 1.00 78.94 117 LYS A C 1
ATOM 970 O O . LYS A 1 117 ? -22.283 4.160 39.723 1.00 78.94 117 LYS A O 1
ATOM 975 N N . LEU A 1 118 ? -24.473 3.652 39.813 1.00 75.56 118 LEU A N 1
ATOM 976 C CA . LEU A 1 118 ? -24.655 3.424 38.376 1.00 75.56 118 LEU A CA 1
ATOM 977 C C . LEU A 1 118 ? -24.762 4.739 37.600 1.00 75.56 118 LEU A C 1
ATOM 979 O O . LEU A 1 118 ? -24.317 4.802 36.458 1.00 75.56 118 LEU A O 1
ATOM 983 N N . ASP A 1 119 ? -25.325 5.780 38.213 1.00 80.25 119 ASP A N 1
ATOM 984 C CA . ASP A 1 119 ? -25.397 7.125 37.631 1.00 80.25 119 ASP A CA 1
ATOM 985 C C . ASP A 1 119 ? -24.045 7.861 37.682 1.00 80.25 119 ASP A C 1
ATOM 987 O O . ASP A 1 119 ? -23.790 8.744 36.868 1.00 80.25 119 ASP A O 1
ATOM 991 N N . ALA A 1 120 ? -23.151 7.467 38.595 1.00 80.56 120 ALA A N 1
ATOM 992 C CA . ALA A 1 120 ? -21.781 7.974 38.667 1.00 80.56 120 ALA A CA 1
ATOM 993 C C . ALA A 1 120 ? -20.825 7.349 37.628 1.00 80.56 120 ALA A C 1
ATOM 995 O O . ALA A 1 120 ? -19.672 7.777 37.538 1.00 80.56 120 ALA A O 1
ATOM 996 N N . ILE A 1 121 ? -21.264 6.342 36.858 1.00 76.12 121 ILE A N 1
ATOM 997 C CA . ILE A 1 121 ? -20.454 5.752 35.783 1.00 76.12 121 ILE A CA 1
ATOM 998 C C . ILE A 1 121 ? -20.431 6.731 34.596 1.00 76.12 121 ILE A C 1
ATOM 1000 O O . ILE A 1 121 ? -21.496 7.084 34.087 1.00 76.12 121 ILE A O 1
ATOM 1004 N N . PRO A 1 122 ? -19.247 7.168 34.126 1.00 70.94 122 PRO A N 1
ATOM 1005 C CA . PRO A 1 122 ? -19.140 8.034 32.959 1.00 70.94 122 PRO A CA 1
ATOM 1006 C C . PRO A 1 122 ? -19.749 7.373 31.710 1.00 70.94 122 PRO A C 1
ATOM 1008 O O . PRO A 1 122 ? -19.523 6.183 31.485 1.00 70.94 122 PRO A O 1
ATOM 1011 N N . PRO A 1 123 ? -20.473 8.127 30.863 1.00 66.31 123 PRO A N 1
ATOM 1012 C CA . PRO A 1 123 ? -21.070 7.598 29.633 1.00 66.31 123 PRO A CA 1
ATOM 1013 C C . PRO A 1 123 ? -20.040 7.265 28.539 1.00 66.31 123 PRO A C 1
ATOM 1015 O O . PRO A 1 123 ? -20.402 6.675 27.520 1.00 66.31 123 PRO A O 1
ATOM 1018 N N . ASP A 1 124 ? -18.774 7.650 28.726 1.00 57.91 124 ASP A N 1
ATOM 1019 C CA . ASP A 1 124 ? -17.690 7.424 27.773 1.00 57.91 124 ASP A CA 1
ATOM 1020 C C . ASP A 1 124 ? -16.442 6.882 28.498 1.00 57.91 124 ASP A C 1
ATOM 1022 O O . ASP A 1 124 ? -16.000 7.498 29.472 1.00 57.91 124 ASP A O 1
ATOM 1026 N N . PRO A 1 125 ? -15.879 5.731 28.085 1.00 57.06 125 PRO A N 1
ATOM 1027 C CA . PRO A 1 125 ? -14.624 5.212 28.630 1.00 57.06 125 PRO A CA 1
ATOM 1028 C C . PRO A 1 125 ? -13.353 5.890 28.068 1.00 57.06 125 PRO A C 1
ATOM 1030 O O . PRO A 1 125 ? -12.261 5.362 28.299 1.00 57.06 125 PRO A O 1
ATOM 1033 N N . ALA A 1 126 ? -13.468 7.000 27.326 1.00 47.31 126 ALA A N 1
ATOM 1034 C CA . ALA A 1 126 ? -12.360 7.700 26.661 1.00 47.31 126 ALA A CA 1
ATOM 1035 C C . ALA A 1 126 ? -11.977 9.041 27.313 1.00 47.31 126 ALA A C 1
ATOM 1037 O O . ALA A 1 126 ? -12.882 9.842 27.636 1.00 47.31 126 ALA A O 1
#

Radius of gyration: 31.1 Å; chains: 1; bounding box: 59×29×82 Å